Protein AF-A0A9E2I6P9-F1 (afdb_monomer_lite)

Foldseek 3Di:
DCPQLVVLVVCCVVLQFPDDRSVVLVVQLVCQLVVLVVVCVVCVVPRDNVVSSVVSVVVSSVVTGDD

pLDDT: mean 93.5, std 7.58, range [54.47, 97.62]

Radius of gyration: 13.39 Å; chains: 1; bounding box: 35×13×34 Å

Sequence (67 aa):
MNAATPIIQQGIDQGEFRPVDPDSVAIAIGAIFEGTIILWAYAPETIELNKHIKTSIDLIIEGLEVR

Secondary structure (DSSP, 8-state):
--SSHHHHHHHHHTTSB-S--HHHHHHHHHHHHHHHHHHHHH-TTT--HHHHHHHHHHHHHHTTB--

Structure (mmCIF, N/CA/C/O backbone):
data_AF-A0A9E2I6P9-F1
#
_entry.id   AF-A0A9E2I6P9-F1
#
loop_
_atom_site.group_PDB
_atom_site.id
_atom_site.type_symbol
_atom_site.label_atom_id
_atom_site.label_alt_id
_atom_site.label_comp_id
_atom_site.label_asym_id
_atom_site.label_entity_id
_atom_site.label_seq_id
_atom_site.pdbx_PDB_ins_code
_atom_site.Cartn_x
_atom_site.Cartn_y
_atom_site.Cartn_z
_atom_site.occupancy
_atom_site.B_iso_or_equiv
_atom_site.auth_seq_id
_atom_site.auth_comp_id
_atom_site.auth_asym_id
_atom_site.auth_atom_id
_atom_site.pdbx_PDB_model_num
ATOM 1 N N . MET A 1 1 ? 9.411 -0.634 9.029 1.00 54.47 1 MET A N 1
ATOM 2 C CA . MET A 1 1 ? 8.804 0.244 8.012 1.00 54.47 1 MET A CA 1
ATOM 3 C C . MET A 1 1 ? 7.336 0.368 8.399 1.00 54.47 1 MET A C 1
ATOM 5 O O . MET A 1 1 ? 6.519 -0.388 7.911 1.00 54.47 1 MET A O 1
ATOM 9 N N . ASN A 1 2 ? 7.038 1.211 9.398 1.00 61.81 2 ASN A N 1
ATOM 10 C CA . ASN A 1 2 ? 5.786 1.135 10.183 1.00 61.81 2 ASN A CA 1
ATOM 11 C C . ASN A 1 2 ? 4.986 2.449 10.136 1.00 61.81 2 ASN A C 1
ATOM 13 O O . ASN A 1 2 ? 4.122 2.683 10.972 1.00 61.81 2 ASN A O 1
ATOM 17 N N . ALA A 1 3 ? 5.298 3.346 9.194 1.00 79.56 3 ALA A N 1
ATOM 18 C CA . ALA A 1 3 ? 4.613 4.636 9.099 1.00 79.56 3 ALA A CA 1
ATOM 19 C C . ALA A 1 3 ? 3.157 4.490 8.620 1.00 79.56 3 ALA A C 1
ATOM 21 O O . ALA A 1 3 ? 2.314 5.300 8.988 1.00 79.56 3 ALA A O 1
ATOM 22 N N . ALA A 1 4 ? 2.860 3.448 7.832 1.00 90.06 4 ALA A N 1
ATOM 23 C CA . ALA A 1 4 ? 1.520 3.195 7.307 1.00 90.06 4 ALA A CA 1
ATOM 24 C C . ALA A 1 4 ? 0.617 2.422 8.285 1.00 90.06 4 ALA A C 1
ATOM 26 O O . ALA A 1 4 ? -0.589 2.641 8.264 1.00 90.06 4 ALA A O 1
ATOM 27 N N . THR A 1 5 ? 1.175 1.581 9.171 1.00 96.38 5 THR A N 1
ATOM 28 C CA . THR A 1 5 ? 0.415 0.808 10.174 1.00 96.38 5 THR A CA 1
ATOM 29 C C . THR A 1 5 ? -0.617 1.657 10.934 1.00 96.38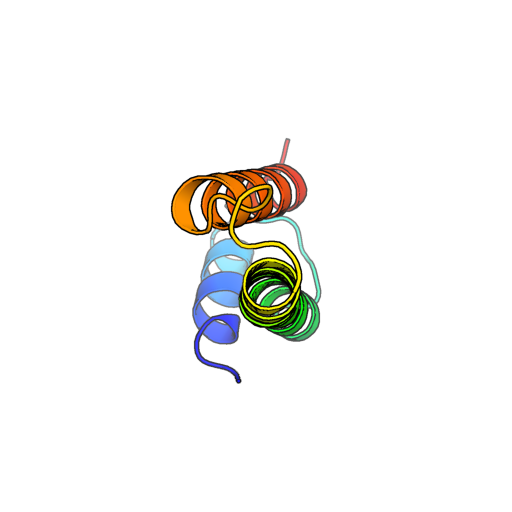 5 THR A C 1
ATOM 31 O O . THR A 1 5 ? -1.788 1.279 10.923 1.00 96.38 5 THR A O 1
ATOM 34 N N . PRO A 1 6 ? -0.264 2.806 11.558 1.00 96.00 6 PRO A N 1
ATOM 35 C CA . PRO A 1 6 ? -1.245 3.592 12.310 1.00 96.00 6 PRO A CA 1
ATOM 36 C C . PRO A 1 6 ? -2.352 4.178 11.423 1.00 96.00 6 PRO A C 1
ATOM 38 O O . PRO A 1 6 ? -3.476 4.326 11.887 1.00 96.00 6 PRO A O 1
ATOM 41 N N . ILE A 1 7 ? -2.063 4.472 10.152 1.00 94.94 7 ILE A N 1
ATOM 42 C CA . ILE A 1 7 ? -3.051 4.992 9.193 1.00 94.94 7 ILE A CA 1
ATOM 43 C C . 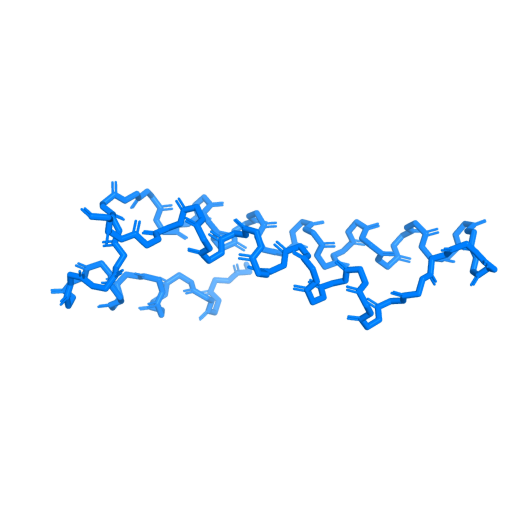ILE A 1 7 ? -4.037 3.885 8.805 1.00 94.94 7 ILE A C 1
ATOM 45 O O . ILE A 1 7 ? -5.243 4.105 8.771 1.00 94.94 7 ILE A O 1
ATOM 49 N N . ILE A 1 8 ? -3.527 2.676 8.558 1.00 95.88 8 ILE A N 1
ATOM 50 C CA . ILE A 1 8 ? -4.354 1.509 8.234 1.00 95.88 8 ILE A CA 1
ATOM 51 C C . ILE A 1 8 ? -5.237 1.149 9.432 1.00 95.88 8 ILE A C 1
ATOM 53 O O . ILE A 1 8 ? -6.436 0.951 9.260 1.00 95.88 8 ILE A O 1
ATOM 57 N N . GLN A 1 9 ? -4.675 1.134 10.646 1.00 97.19 9 GLN A N 1
ATOM 58 C CA . GLN A 1 9 ? -5.443 0.895 11.868 1.00 97.19 9 GLN A CA 1
ATOM 59 C C . GLN A 1 9 ? -6.535 1.951 12.064 1.00 97.19 9 GLN A C 1
ATOM 61 O O . GLN A 1 9 ? -7.668 1.597 12.365 1.00 97.19 9 GLN A O 1
ATOM 66 N N . GLN A 1 10 ? -6.233 3.229 11.823 1.00 96.75 10 GLN A N 1
ATOM 67 C CA . GLN A 1 10 ? -7.230 4.293 11.895 1.00 96.75 10 GLN A CA 1
ATOM 68 C C . GLN A 1 10 ? -8.389 4.065 10.911 1.00 96.75 10 GLN A C 1
ATOM 70 O O . GLN A 1 10 ? -9.544 4.216 11.302 1.00 96.75 10 GLN A O 1
ATOM 75 N N . GLY A 1 11 ? -8.110 3.682 9.662 1.00 95.50 11 GLY A N 1
ATOM 76 C CA . GLY A 1 11 ? -9.161 3.371 8.686 1.00 95.50 11 GLY A CA 1
ATOM 77 C C . GLY A 1 11 ? -10.011 2.162 9.095 1.00 95.50 11 GLY A C 1
ATOM 78 O O . GLY A 1 11 ? -11.224 2.166 8.895 1.00 95.50 11 GLY A O 1
ATOM 79 N N . ILE A 1 12 ? -9.412 1.157 9.744 1.00 97.00 12 ILE A N 1
ATOM 80 C CA . ILE A 1 12 ? -10.147 0.024 10.334 1.00 97.00 12 ILE A CA 1
ATOM 81 C C . ILE A 1 12 ? -11.053 0.506 11.475 1.00 97.00 12 ILE A C 1
ATOM 83 O O . ILE A 1 12 ? -12.237 0.174 11.502 1.00 97.00 12 ILE A O 1
ATOM 87 N N . ASP A 1 13 ? -10.524 1.317 12.393 1.00 97.62 13 ASP A N 1
ATOM 88 C CA . ASP A 1 13 ? -11.259 1.831 13.557 1.00 97.62 13 ASP A CA 1
ATOM 89 C C . ASP A 1 13 ? -12.449 2.718 13.148 1.00 97.62 13 ASP A C 1
ATOM 91 O O . ASP A 1 13 ? -13.459 2.778 13.850 1.00 97.62 13 ASP A O 1
ATOM 95 N N . GLN A 1 14 ? -12.344 3.395 12.001 1.00 96.56 14 GLN A N 1
ATOM 96 C CA . GLN A 1 14 ? -13.397 4.237 11.425 1.00 96.56 14 GLN A CA 1
ATOM 97 C C . GLN A 1 14 ? -14.382 3.463 10.535 1.00 96.56 14 GLN A C 1
ATOM 99 O O . GLN A 1 14 ? -15.399 4.019 10.123 1.00 96.56 14 GLN A O 1
ATOM 104 N N . GLY A 1 15 ? -14.114 2.183 10.260 1.00 95.06 15 GLY A N 1
ATOM 105 C CA . GLY A 1 15 ? -14.924 1.353 9.368 1.00 95.06 15 GLY A CA 1
ATOM 106 C C . GLY A 1 15 ? -14.733 1.656 7.878 1.00 95.06 15 GLY A C 1
ATOM 107 O O . GLY A 1 15 ? -15.520 1.179 7.066 1.00 95.06 15 GLY A O 1
ATOM 108 N N . GLU A 1 16 ? -13.705 2.426 7.512 1.00 94.31 16 GLU A N 1
ATOM 109 C CA . GLU A 1 16 ? -13.320 2.688 6.119 1.00 94.31 16 GLU A CA 1
ATOM 110 C C . GLU A 1 16 ? -12.666 1.449 5.486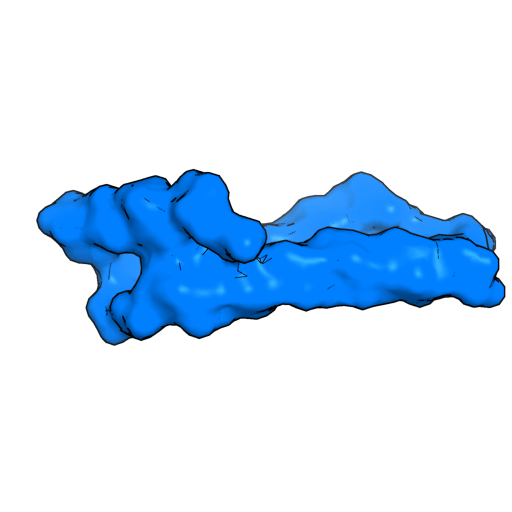 1.00 94.31 16 GLU A C 1
ATOM 112 O O . GLU A 1 16 ? -12.893 1.137 4.316 1.00 94.31 16 GLU A O 1
ATOM 117 N N . PHE A 1 17 ? -11.886 0.707 6.279 1.00 96.62 17 PHE A N 1
ATOM 118 C CA . PHE A 1 17 ? -11.229 -0.530 5.864 1.00 96.62 17 PHE A CA 1
ATOM 119 C C . PHE A 1 17 ? -11.770 -1.741 6.623 1.00 96.62 17 PHE A C 1
ATOM 121 O O . PHE A 1 17 ? -12.129 -1.676 7.799 1.00 96.62 17 PHE A O 1
ATOM 128 N N . ARG A 1 18 ? -11.785 -2.893 5.953 1.00 96.25 18 ARG A N 1
ATOM 129 C CA . ARG A 1 18 ? -12.136 -4.180 6.558 1.00 96.25 18 ARG A CA 1
ATOM 130 C C . ARG A 1 18 ? -11.104 -4.585 7.629 1.00 96.25 18 ARG A C 1
ATOM 132 O O . ARG A 1 18 ? -9.930 -4.241 7.498 1.00 96.25 18 ARG A O 1
ATOM 139 N N . PRO A 1 19 ? -11.486 -5.380 8.645 1.00 95.38 19 PRO A N 1
ATOM 140 C CA . PRO A 1 19 ? -10.578 -5.775 9.720 1.00 95.38 19 PRO A CA 1
ATOM 141 C C . PRO A 1 19 ? -9.504 -6.747 9.205 1.00 95.38 19 PRO A C 1
ATOM 143 O O . PRO A 1 19 ? -9.763 -7.930 8.977 1.00 95.38 19 PRO A O 1
ATOM 146 N N . VAL A 1 20 ? -8.293 -6.232 9.009 1.00 95.75 20 VAL A N 1
ATOM 147 C CA . VAL A 1 20 ? -7.086 -6.967 8.597 1.00 95.75 20 VAL A CA 1
ATOM 148 C C . VAL A 1 20 ? -5.948 -6.686 9.569 1.00 95.75 20 VAL A C 1
ATOM 150 O O . VAL A 1 20 ? -6.047 -5.790 10.399 1.00 95.75 20 VAL A O 1
ATOM 153 N N . ASP A 1 21 ? -4.856 -7.439 9.452 1.00 96.62 21 ASP A N 1
ATOM 154 C CA . ASP A 1 21 ? -3.611 -7.107 10.141 1.00 96.62 21 ASP A CA 1
ATOM 155 C C . ASP A 1 21 ? -2.959 -5.866 9.487 1.00 96.62 21 ASP A C 1
ATOM 157 O O . ASP A 1 21 ? -2.508 -5.953 8.335 1.00 96.62 21 ASP A O 1
ATOM 161 N N . PRO A 1 22 ? -2.901 -4.713 10.182 1.00 95.69 22 PRO A N 1
ATOM 162 C CA . PRO A 1 22 ? -2.367 -3.477 9.619 1.00 95.69 22 PRO A CA 1
ATOM 163 C C . PRO A 1 22 ? -0.864 -3.557 9.327 1.00 95.69 22 PRO A C 1
ATOM 165 O O . PRO A 1 22 ? -0.397 -2.903 8.391 1.00 95.69 22 PRO A O 1
ATOM 168 N N . ASP A 1 23 ? -0.103 -4.371 10.064 1.00 96.19 23 ASP A N 1
ATOM 169 C CA . ASP A 1 23 ? 1.334 -4.533 9.826 1.00 96.19 23 ASP A CA 1
ATOM 170 C C . ASP A 1 23 ? 1.588 -5.311 8.535 1.00 96.19 23 ASP A C 1
ATOM 172 O O . ASP A 1 23 ? 2.416 -4.906 7.716 1.00 96.19 23 ASP A O 1
ATOM 176 N N . SER A 1 24 ? 0.819 -6.375 8.294 1.00 95.25 24 SER A N 1
ATOM 177 C CA . SER A 1 24 ? 0.870 -7.122 7.033 1.00 95.25 24 SER A CA 1
ATOM 178 C C . SER A 1 24 ? 0.582 -6.230 5.820 1.00 95.25 24 SER A C 1
ATOM 180 O O . SER A 1 24 ? 1.270 -6.321 4.802 1.00 95.25 24 SER A O 1
ATOM 182 N N . VAL A 1 25 ? -0.394 -5.325 5.925 1.00 95.69 25 VAL A N 1
ATOM 183 C CA . VAL A 1 25 ? -0.720 -4.372 4.851 1.00 95.69 25 VAL A CA 1
ATOM 184 C C . VAL A 1 25 ? 0.396 -3.340 4.665 1.00 95.69 25 VAL A C 1
ATOM 186 O O . VAL A 1 25 ? 0.799 -3.075 3.531 1.00 95.69 25 VAL A O 1
ATOM 189 N N . ALA A 1 26 ? 0.948 -2.788 5.749 1.00 95.50 26 ALA A N 1
ATOM 190 C CA . ALA A 1 26 ? 2.062 -1.842 5.679 1.00 95.50 26 ALA A CA 1
ATOM 191 C C . ALA A 1 26 ? 3.305 -2.462 5.016 1.00 95.50 26 ALA A C 1
ATOM 193 O O . ALA A 1 26 ? 3.960 -1.821 4.188 1.00 95.50 26 ALA A O 1
ATOM 194 N N . ILE A 1 27 ? 3.598 -3.727 5.332 1.00 95.62 27 ILE A N 1
ATOM 195 C CA . ILE A 1 27 ? 4.670 -4.499 4.697 1.00 95.62 27 ILE A CA 1
ATOM 196 C C . ILE A 1 27 ? 4.375 -4.709 3.209 1.00 95.62 27 ILE A C 1
ATOM 198 O O . ILE A 1 27 ? 5.266 -4.491 2.391 1.00 95.62 27 ILE A O 1
ATOM 202 N N . ALA A 1 28 ? 3.146 -5.084 2.840 1.00 95.00 28 ALA A N 1
ATOM 203 C CA . ALA A 1 28 ? 2.763 -5.283 1.442 1.00 95.00 28 ALA A CA 1
ATOM 204 C C . ALA A 1 28 ? 2.936 -4.005 0.605 1.00 95.00 28 ALA A C 1
ATOM 206 O O . ALA A 1 28 ? 3.499 -4.060 -0.488 1.00 95.00 28 ALA A O 1
ATOM 207 N N . ILE A 1 29 ? 2.529 -2.850 1.142 1.00 94.44 29 ILE A N 1
ATOM 208 C CA . ILE A 1 29 ? 2.753 -1.543 0.508 1.00 94.44 29 ILE A CA 1
ATOM 209 C C . ILE A 1 29 ? 4.252 -1.331 0.268 1.00 94.44 29 ILE A C 1
ATOM 211 O O . ILE A 1 29 ? 4.663 -1.076 -0.863 1.00 94.44 29 ILE A O 1
ATOM 215 N N . GLY A 1 30 ? 5.084 -1.485 1.300 1.00 93.19 30 GLY A N 1
ATOM 216 C CA . GLY A 1 30 ? 6.532 -1.309 1.173 1.00 93.19 30 GLY A CA 1
ATOM 217 C C . GLY A 1 30 ? 7.177 -2.261 0.163 1.00 93.19 30 GLY A C 1
ATOM 218 O O . GLY A 1 30 ? 7.964 -1.828 -0.677 1.00 93.19 30 GLY A O 1
ATOM 219 N N . ALA A 1 31 ? 6.776 -3.533 0.175 1.00 94.56 31 ALA A N 1
ATOM 220 C CA . ALA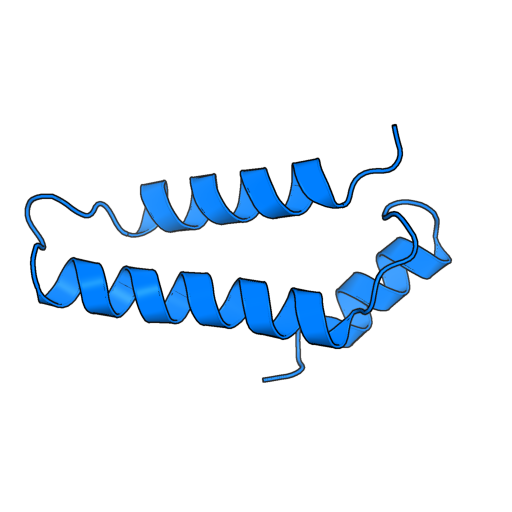 A 1 31 ? 7.260 -4.541 -0.763 1.00 94.56 31 ALA A CA 1
ATOM 221 C C . ALA A 1 31 ? 6.927 -4.193 -2.222 1.00 94.56 31 ALA A C 1
ATOM 223 O O . ALA A 1 31 ? 7.748 -4.417 -3.109 1.00 94.56 31 ALA A O 1
ATOM 224 N N . ILE A 1 32 ? 5.754 -3.611 -2.484 1.00 94.19 32 ILE A N 1
ATOM 225 C CA . ILE A 1 32 ? 5.374 -3.143 -3.822 1.00 94.19 32 ILE A CA 1
ATOM 226 C C . ILE A 1 32 ? 6.245 -1.969 -4.261 1.00 94.19 32 ILE A C 1
ATOM 228 O O . ILE A 1 32 ? 6.734 -1.969 -5.392 1.00 94.19 32 ILE A O 1
ATOM 232 N N . PHE A 1 33 ? 6.467 -0.985 -3.388 1.00 92.69 33 PHE A N 1
ATOM 233 C CA . PHE A 1 33 ? 7.340 0.150 -3.693 1.00 92.69 33 PHE A CA 1
ATOM 234 C C . PHE A 1 33 ? 8.764 -0.316 -4.020 1.00 92.69 33 PHE A C 1
ATOM 236 O O . PHE A 1 33 ? 9.285 -0.015 -5.095 1.00 92.69 33 PHE A O 1
ATOM 243 N N . GLU A 1 34 ? 9.374 -1.091 -3.124 1.00 94.25 34 GLU A N 1
ATOM 244 C CA . GLU A 1 34 ? 10.742 -1.594 -3.280 1.00 94.25 34 GLU A CA 1
ATOM 245 C C . GLU A 1 34 ? 10.866 -2.534 -4.484 1.00 94.25 34 GLU A C 1
ATOM 247 O O . GLU A 1 34 ? 11.761 -2.372 -5.315 1.00 94.25 34 GLU A O 1
ATOM 252 N N . GLY A 1 35 ? 9.929 -3.474 -4.633 1.00 95.00 35 GLY A N 1
ATOM 253 C CA . GLY A 1 35 ? 9.890 -4.407 -5.754 1.00 95.00 35 GLY A CA 1
ATOM 254 C C . GLY A 1 35 ? 9.764 -3.694 -7.097 1.00 95.00 35 GLY A C 1
ATOM 255 O O . GLY A 1 35 ? 10.473 -4.038 -8.041 1.00 95.00 35 GLY A O 1
ATOM 256 N N . THR A 1 36 ? 8.937 -2.648 -7.185 1.00 96.00 36 THR A N 1
ATOM 257 C CA . THR A 1 36 ? 8.778 -1.873 -8.427 1.00 96.00 36 THR A CA 1
ATOM 258 C C . THR A 1 36 ? 10.048 -1.097 -8.780 1.00 96.00 36 THR A C 1
ATOM 260 O O . THR A 1 36 ? 10.416 -1.039 -9.953 1.00 96.00 36 THR A O 1
ATOM 263 N N . ILE A 1 37 ? 10.763 -0.554 -7.788 1.00 96.00 37 ILE A N 1
ATOM 264 C CA . ILE A 1 37 ? 12.061 0.111 -8.000 1.00 96.00 37 ILE A CA 1
ATOM 265 C C . ILE A 1 37 ? 13.103 -0.883 -8.515 1.00 96.00 37 ILE A C 1
ATOM 267 O O . ILE A 1 37 ? 13.834 -0.574 -9.457 1.00 96.00 37 ILE A O 1
ATOM 271 N N . ILE A 1 38 ? 13.158 -2.083 -7.933 1.00 97.06 38 ILE A N 1
ATOM 272 C CA . ILE A 1 38 ? 14.068 -3.137 -8.390 1.00 97.06 38 ILE A CA 1
ATOM 273 C C . ILE A 1 38 ? 13.735 -3.528 -9.833 1.00 97.06 38 ILE A C 1
ATOM 275 O O . ILE A 1 38 ? 14.629 -3.549 -10.674 1.00 97.06 38 ILE A O 1
ATOM 279 N N . LEU A 1 39 ? 12.462 -3.782 -10.150 1.00 96.75 39 LEU A N 1
ATOM 280 C CA . LEU A 1 39 ? 12.034 -4.115 -11.513 1.00 96.75 39 LEU A CA 1
ATOM 281 C C . LEU A 1 39 ? 12.389 -3.007 -12.512 1.00 96.75 39 LEU A C 1
ATOM 283 O O . LEU A 1 39 ? 12.851 -3.301 -13.612 1.00 96.75 39 LEU A O 1
ATOM 287 N N . TRP A 1 40 ? 12.229 -1.742 -12.124 1.00 96.75 40 TRP A N 1
ATOM 288 C CA . TRP A 1 40 ? 12.634 -0.604 -12.945 1.00 96.75 40 TRP A CA 1
ATOM 289 C C . TRP A 1 40 ? 14.140 -0.552 -13.193 1.00 96.75 40 TRP A C 1
ATOM 291 O O . TRP A 1 40 ? 14.551 -0.275 -14.314 1.00 96.75 40 TRP A O 1
ATOM 301 N N . ALA A 1 41 ? 14.965 -0.866 -12.193 1.00 96.50 41 ALA A N 1
ATOM 302 C CA . ALA A 1 41 ? 16.413 -0.910 -12.372 1.00 96.50 41 ALA A CA 1
ATOM 303 C C . ALA A 1 41 ? 16.848 -1.980 -13.394 1.00 96.50 41 ALA A C 1
ATOM 305 O O . ALA A 1 41 ? 17.848 -1.789 -14.084 1.00 96.50 41 ALA A O 1
ATOM 306 N N . TYR A 1 42 ? 16.098 -3.083 -13.508 1.00 97.00 42 TYR A N 1
ATOM 307 C CA . TYR A 1 42 ? 16.361 -4.150 -14.480 1.00 97.00 42 TYR A CA 1
ATOM 308 C C . TYR A 1 42 ? 15.765 -3.893 -15.872 1.00 97.00 42 TYR A C 1
ATOM 310 O O . TYR A 1 42 ? 16.367 -4.313 -16.857 1.00 97.00 42 TYR A O 1
ATOM 318 N N . ALA A 1 43 ? 14.599 -3.249 -15.961 1.00 96.38 43 ALA A N 1
ATOM 319 C CA . ALA A 1 43 ? 13.868 -3.034 -17.214 1.00 96.38 43 ALA A CA 1
ATOM 320 C C . ALA A 1 43 ? 13.252 -1.618 -17.277 1.00 96.38 43 ALA A C 1
ATOM 322 O O . ALA A 1 43 ? 12.020 -1.467 -17.250 1.00 96.38 43 ALA A O 1
ATOM 323 N N . PRO A 1 44 ? 14.081 -0.559 -17.327 1.00 93.44 44 PRO A N 1
ATOM 324 C CA . PRO A 1 44 ? 13.617 0.827 -17.236 1.00 93.44 44 PRO A CA 1
ATOM 325 C C . PRO A 1 44 ? 12.745 1.263 -18.422 1.00 93.44 44 PRO A C 1
ATOM 327 O O . PRO A 1 44 ? 11.954 2.192 -18.287 1.00 93.44 44 PRO A O 1
ATOM 330 N N . GLU A 1 45 ? 12.852 0.596 -19.571 1.00 96.75 45 GLU A N 1
ATOM 331 C CA . GLU A 1 45 ? 12.004 0.810 -20.749 1.00 96.75 45 GLU A CA 1
ATOM 332 C C . GLU A 1 45 ? 10.614 0.168 -20.635 1.00 96.75 45 GLU A C 1
ATOM 334 O O . GLU A 1 45 ? 9.697 0.550 -21.361 1.00 96.75 45 GLU A O 1
ATOM 339 N N . THR A 1 46 ? 10.451 -0.796 -19.726 1.00 95.69 46 THR A N 1
ATOM 340 C CA . THR A 1 46 ? 9.192 -1.527 -19.518 1.00 95.69 46 THR A CA 1
ATOM 341 C C . THR A 1 46 ? 8.435 -1.007 -18.297 1.00 95.69 46 THR A C 1
ATOM 343 O O . THR A 1 46 ? 7.203 -0.960 -18.290 1.00 95.69 46 THR A O 1
ATOM 346 N N . ILE A 1 47 ? 9.154 -0.623 -17.241 1.00 97.56 47 ILE A N 1
ATOM 347 C CA . ILE A 1 47 ? 8.555 -0.225 -15.968 1.00 97.56 47 ILE A CA 1
ATOM 348 C C . ILE A 1 47 ? 8.401 1.289 -15.899 1.00 97.56 47 ILE A C 1
ATOM 350 O O . ILE A 1 47 ? 9.366 2.033 -15.761 1.00 97.56 47 ILE A O 1
ATOM 354 N N . GLU A 1 48 ? 7.157 1.752 -15.883 1.00 96.81 48 GLU A N 1
ATOM 355 C CA . GLU A 1 48 ? 6.842 3.147 -15.608 1.00 96.81 48 GLU A CA 1
ATOM 356 C C . GLU A 1 48 ? 6.527 3.309 -14.113 1.00 96.81 48 GLU A C 1
ATOM 358 O O . GLU A 1 48 ? 5.413 3.027 -13.667 1.00 96.81 48 GLU A O 1
ATOM 363 N N . LEU A 1 49 ? 7.526 3.732 -13.325 1.00 94.19 49 LEU A N 1
ATOM 364 C CA . LEU A 1 49 ? 7.479 3.757 -11.851 1.00 94.19 49 LEU A CA 1
ATOM 365 C C . LEU A 1 49 ? 6.180 4.351 -11.289 1.00 94.19 49 LEU A C 1
ATOM 367 O O . LEU A 1 49 ? 5.478 3.689 -10.529 1.00 94.19 49 LEU A O 1
ATO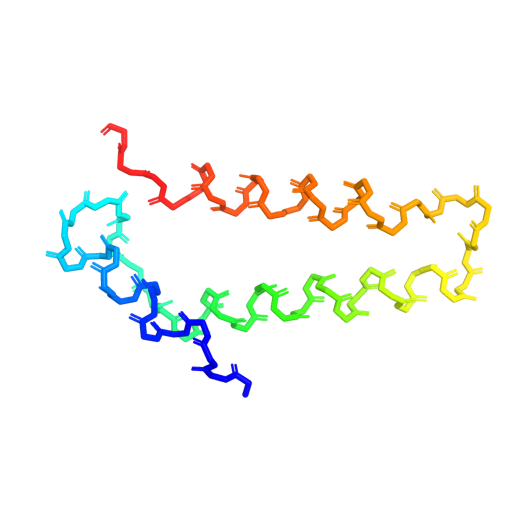M 371 N N . ASN A 1 50 ? 5.838 5.581 -11.689 1.00 93.31 50 ASN A N 1
ATOM 372 C CA . ASN A 1 50 ? 4.661 6.282 -11.167 1.00 93.31 50 ASN A CA 1
ATOM 373 C C . ASN A 1 50 ? 3.362 5.530 -11.469 1.00 93.31 50 ASN A C 1
ATOM 375 O O . ASN A 1 50 ? 2.503 5.397 -10.600 1.00 93.31 50 ASN A O 1
ATOM 379 N N . LYS A 1 51 ? 3.228 5.019 -12.695 1.00 96.88 51 LYS A N 1
ATOM 380 C CA . LYS A 1 51 ? 2.042 4.287 -13.131 1.00 96.88 51 LYS A CA 1
ATOM 381 C C . LYS A 1 51 ? 1.902 2.973 -12.369 1.00 96.88 51 LYS A C 1
ATOM 383 O O . LYS A 1 51 ? 0.840 2.704 -11.820 1.00 96.88 51 LYS A O 1
ATOM 388 N N . HIS A 1 52 ? 2.961 2.170 -12.310 1.00 96.88 52 HIS A N 1
ATOM 389 C CA . HIS A 1 52 ? 2.899 0.837 -11.710 1.00 96.88 52 HIS A CA 1
ATOM 390 C C . HIS A 1 52 ? 2.770 0.875 -10.185 1.00 96.88 52 HIS A C 1
ATOM 392 O O . HIS A 1 52 ? 2.010 0.082 -9.630 1.00 96.88 52 HIS A O 1
ATOM 398 N N . ILE A 1 53 ? 3.416 1.833 -9.512 1.00 95.62 53 ILE A N 1
ATOM 399 C CA . ILE A 1 53 ? 3.191 2.070 -8.081 1.00 95.62 53 ILE A CA 1
ATOM 400 C C . ILE A 1 53 ? 1.740 2.494 -7.847 1.00 95.62 53 ILE A C 1
ATOM 402 O O . ILE A 1 53 ? 1.068 1.884 -7.020 1.00 95.62 53 ILE A O 1
ATOM 406 N N . LYS A 1 54 ? 1.227 3.483 -8.597 1.00 95.81 54 LYS A N 1
ATOM 407 C CA . LYS A 1 54 ? -0.156 3.952 -8.433 1.00 95.81 54 LYS A CA 1
ATOM 408 C C . LYS A 1 54 ? -1.159 2.812 -8.604 1.00 95.81 54 LYS A C 1
ATOM 410 O O . LYS A 1 54 ? -1.963 2.591 -7.709 1.00 95.81 54 LYS A O 1
ATOM 415 N N . THR A 1 55 ? -1.082 2.066 -9.707 1.00 97.31 55 THR A N 1
ATOM 416 C CA . THR A 1 55 ? -1.991 0.938 -9.961 1.00 97.31 55 THR A CA 1
ATOM 417 C C . THR A 1 55 ? -1.925 -0.105 -8.849 1.00 97.31 55 THR A C 1
ATOM 419 O O . THR A 1 55 ? -2.952 -0.631 -8.441 1.00 97.31 55 THR A O 1
ATOM 422 N N . SER A 1 56 ? -0.735 -0.391 -8.325 1.00 95.06 56 SER A N 1
ATOM 423 C CA . SER A 1 56 ? -0.582 -1.363 -7.242 1.00 95.06 56 SER A CA 1
ATOM 424 C C . SER A 1 56 ? -1.199 -0.886 -5.923 1.00 95.06 56 SER A C 1
ATOM 426 O O . SER A 1 56 ? -1.785 -1.687 -5.199 1.00 95.06 56 SER A O 1
ATOM 428 N N . ILE A 1 57 ? -1.100 0.411 -5.616 1.00 93.62 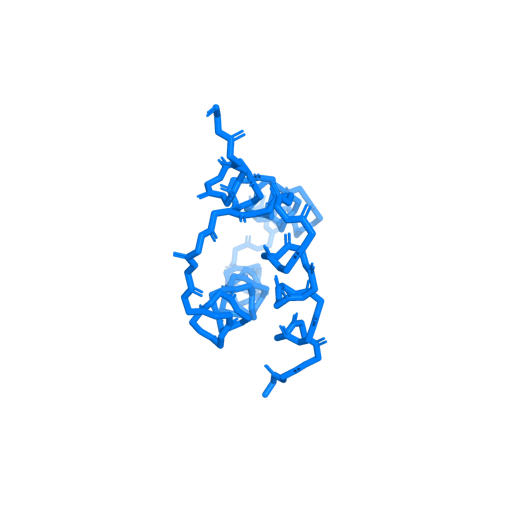57 ILE A N 1
ATOM 429 C CA . ILE A 1 57 ? -1.759 1.002 -4.446 1.00 93.62 57 ILE A CA 1
ATOM 430 C C . ILE A 1 57 ? -3.274 1.019 -4.626 1.00 93.62 57 ILE A C 1
ATOM 432 O O . ILE A 1 57 ? -3.968 0.611 -3.701 1.00 93.62 57 ILE A O 1
ATOM 436 N N . ASP A 1 58 ? -3.780 1.404 -5.802 1.00 95.62 58 ASP A N 1
ATOM 437 C CA . ASP A 1 58 ? -5.217 1.363 -6.107 1.00 95.62 58 ASP A CA 1
ATOM 438 C C . ASP A 1 58 ? -5.777 -0.053 -5.842 1.00 95.62 58 ASP A C 1
ATOM 440 O O . ASP A 1 58 ? -6.754 -0.206 -5.116 1.00 95.62 58 ASP A O 1
ATOM 444 N N . LEU A 1 59 ? -5.084 -1.101 -6.310 1.00 96.50 59 LEU A N 1
ATOM 445 C CA . LEU A 1 59 ? -5.465 -2.501 -6.070 1.00 96.50 59 LEU A CA 1
ATOM 446 C C . LEU A 1 59 ? -5.447 -2.901 -4.586 1.00 96.50 59 LEU A C 1
ATOM 448 O O . LEU A 1 59 ? -6.292 -3.684 -4.150 1.00 96.50 59 LEU A O 1
ATOM 452 N N . ILE A 1 60 ? -4.487 -2.399 -3.803 1.00 94.44 60 ILE A N 1
ATOM 453 C CA . ILE A 1 60 ? -4.473 -2.625 -2.352 1.00 94.44 60 ILE A CA 1
ATOM 454 C C . ILE A 1 60 ? -5.692 -1.963 -1.712 1.00 94.44 60 ILE A C 1
ATOM 456 O O . ILE A 1 60 ? -6.375 -2.620 -0.931 1.00 94.44 60 ILE A O 1
ATOM 460 N N . ILE A 1 61 ? -5.967 -0.697 -2.035 1.00 93.62 61 ILE A N 1
ATOM 461 C CA . ILE A 1 61 ? -7.080 0.059 -1.448 1.00 93.62 61 ILE A CA 1
ATOM 462 C C . ILE A 1 61 ? -8.419 -0.599 -1.788 1.00 93.62 61 ILE A C 1
ATOM 464 O O . ILE A 1 61 ? -9.182 -0.902 -0.875 1.00 93.62 61 ILE A O 1
ATOM 468 N N . GLU A 1 62 ? -8.654 -0.949 -3.053 1.00 95.38 62 GLU A N 1
ATOM 469 C CA . GLU A 1 62 ? -9.844 -1.705 -3.477 1.00 95.38 62 GLU A CA 1
ATOM 470 C C . GLU A 1 62 ? -9.989 -3.039 -2.720 1.00 95.38 62 GLU A C 1
ATOM 472 O O . GLU A 1 62 ? -11.095 -3.510 -2.453 1.00 95.38 62 GLU A O 1
ATOM 477 N N . GLY A 1 63 ? -8.865 -3.667 -2.364 1.00 94.19 63 GLY A N 1
ATOM 478 C CA . GLY A 1 63 ? -8.822 -4.889 -1.567 1.00 94.19 63 GLY A CA 1
ATOM 479 C C . GLY A 1 63 ? -9.030 -4.684 -0.063 1.00 94.19 63 GLY A C 1
ATOM 480 O O . GLY A 1 63 ? -9.175 -5.682 0.650 1.00 94.19 63 GLY A O 1
ATOM 481 N N . LEU A 1 64 ? -9.014 -3.448 0.442 1.00 94.12 64 LEU A N 1
ATOM 482 C CA . LEU A 1 64 ? -9.226 -3.087 1.850 1.00 94.12 64 LEU A CA 1
ATOM 483 C C . LEU A 1 64 ? -10.613 -2.499 2.112 1.00 94.12 64 LEU A C 1
ATOM 485 O O . LEU A 1 64 ? -11.104 -2.642 3.230 1.00 94.12 64 LEU A O 1
ATOM 489 N N . GLU A 1 65 ? -11.236 -1.867 1.122 1.00 92.12 65 GLU A N 1
ATOM 490 C CA . GLU A 1 65 ? -12.556 -1.248 1.256 1.00 92.12 65 GLU A CA 1
ATOM 491 C C . GLU A 1 65 ? -13.631 -2.242 1.726 1.00 92.12 65 GLU A C 1
ATOM 493 O O . GLU A 1 65 ? -13.693 -3.405 1.305 1.00 92.12 65 GLU A O 1
ATOM 498 N N . VAL A 1 66 ? -14.502 -1.769 2.619 1.00 81.81 66 VAL A N 1
ATOM 499 C CA . VAL A 1 66 ? -15.711 -2.489 3.031 1.00 81.81 66 VAL A CA 1
ATOM 500 C C . VAL A 1 66 ? -16.760 -2.306 1.931 1.00 81.81 66 VAL A C 1
ATOM 502 O O . VAL A 1 66 ? -17.186 -1.185 1.666 1.00 81.81 66 VAL A O 1
ATOM 505 N N . ARG A 1 67 ? -17.148 -3.397 1.265 1.00 68.44 67 ARG A N 1
ATOM 506 C CA . ARG A 1 67 ? -18.243 -3.398 0.282 1.00 68.44 67 ARG A CA 1
ATOM 507 C C . ARG A 1 67 ? -19.612 -3.457 0.944 1.00 68.44 67 ARG A C 1
ATOM 509 O O . ARG A 1 67 ? -19.727 -4.177 1.962 1.00 68.44 67 ARG A O 1
#